Protein AF-A0A7Z0SE56-F1 (afdb_monomer_lite)

Foldseek 3Di:
DLLVDDPDDPPRDDDDVVCCVVVNAFDPVQLDCSVSLSVVSSVVPDDDDDDPDDDDDDDDDDPPDDDPVVVVSVVRNSVVSCVVCPVVDD

Radius of gyration: 14.83 Å; chains: 1; bounding box: 36×34×35 Å

Sequence (90 aa):
MLLKVNRFPIQAILFSRKLYDKYGGINEQLPGQEDWELWIRYSQYEQFTVIPKTTSLFRLRDISLQNVDKNRRQKEAREMIKQMYKGRWF

Structure (mmCIF, N/CA/C/O backbone):
data_AF-A0A7Z0SE56-F1
#
_entry.id   AF-A0A7Z0SE56-F1
#
loop_
_atom_site.group_PDB
_atom_site.id
_atom_site.type_symbol
_atom_site.label_atom_id
_atom_site.label_alt_id
_atom_site.label_comp_id
_atom_site.label_asym_id
_atom_site.label_entity_id
_atom_site.label_seq_id
_atom_site.pdbx_PDB_ins_code
_atom_site.Cartn_x
_atom_site.Cartn_y
_atom_site.Cartn_z
_atom_site.occupancy
_atom_site.B_iso_or_equiv
_atom_site.auth_seq_id
_atom_site.auth_comp_id
_atom_site.auth_asym_id
_atom_site.auth_atom_id
_atom_site.pdbx_PDB_model_num
ATOM 1 N N . MET A 1 1 ? 3.740 -1.290 9.956 1.00 60.72 1 MET A N 1
ATOM 2 C CA . MET A 1 1 ? 4.708 -2.222 9.316 1.00 60.72 1 MET A CA 1
ATOM 3 C C . MET A 1 1 ? 4.965 -1.910 7.836 1.00 60.72 1 MET A C 1
ATOM 5 O O . MET A 1 1 ? 6.128 -1.951 7.449 1.00 60.72 1 MET A O 1
ATOM 9 N N . LEU A 1 2 ? 3.945 -1.564 7.031 1.00 78.94 2 LEU A N 1
ATOM 10 C CA . LEU A 1 2 ? 4.131 -1.239 5.606 1.00 78.94 2 LEU A CA 1
ATOM 11 C C . LEU A 1 2 ? 4.888 0.068 5.358 1.00 78.94 2 LEU A C 1
ATOM 13 O O . LEU A 1 2 ? 5.812 0.038 4.573 1.00 78.94 2 LEU A O 1
ATOM 17 N N . LEU A 1 3 ? 4.660 1.149 6.115 1.00 74.38 3 LEU A N 1
ATOM 18 C CA . LEU A 1 3 ? 5.355 2.449 5.946 1.00 74.38 3 LEU A CA 1
ATOM 19 C C . LEU A 1 3 ? 6.896 2.399 5.818 1.00 74.38 3 LEU A C 1
ATOM 21 O O . LEU A 1 3 ? 7.491 3.341 5.301 1.00 74.38 3 LEU A O 1
ATOM 25 N N . LYS A 1 4 ? 7.549 1.338 6.311 1.00 75.25 4 LYS A N 1
ATOM 26 C CA . LYS A 1 4 ? 9.011 1.183 6.285 1.00 75.25 4 LYS A CA 1
ATOM 27 C C . LYS A 1 4 ? 9.520 0.339 5.116 1.00 75.25 4 LYS A C 1
ATOM 29 O O . LYS A 1 4 ? 10.627 0.584 4.650 1.00 75.25 4 LYS A O 1
ATOM 34 N N . VAL A 1 5 ? 8.770 -0.673 4.676 1.00 82.75 5 VAL A N 1
ATOM 35 C CA . VAL A 1 5 ? 9.268 -1.648 3.696 1.00 82.75 5 VAL A CA 1
ATOM 36 C C . VAL A 1 5 ? 8.130 -2.296 2.914 1.00 82.75 5 VAL A C 1
ATOM 38 O O . VAL A 1 5 ? 7.130 -2.725 3.494 1.00 82.75 5 VAL A O 1
ATOM 41 N N . ASN A 1 6 ? 8.317 -2.405 1.596 1.00 84.88 6 ASN A N 1
ATOM 42 C CA . ASN A 1 6 ? 7.441 -3.187 0.735 1.00 84.88 6 ASN A CA 1
ATOM 43 C C . ASN A 1 6 ? 7.705 -4.682 0.950 1.00 84.88 6 ASN A C 1
ATOM 45 O O . ASN A 1 6 ? 8.842 -5.135 0.832 1.00 84.88 6 ASN A O 1
ATOM 49 N N . ARG A 1 7 ? 6.654 -5.435 1.285 1.00 85.31 7 ARG A N 1
ATOM 50 C CA . ARG A 1 7 ? 6.716 -6.888 1.507 1.00 85.31 7 ARG A CA 1
ATOM 51 C C . ARG A 1 7 ? 5.963 -7.693 0.455 1.00 85.31 7 ARG A C 1
ATOM 53 O O . ARG A 1 7 ? 5.893 -8.912 0.577 1.00 85.31 7 ARG A O 1
ATOM 60 N N . PHE A 1 8 ? 5.390 -7.031 -0.545 1.00 88.69 8 PHE A N 1
ATOM 61 C CA . PHE A 1 8 ? 4.548 -7.674 -1.542 1.00 88.69 8 PHE A CA 1
ATOM 62 C C . PHE A 1 8 ? 5.280 -7.796 -2.881 1.00 88.69 8 PHE A C 1
ATOM 64 O O . PHE A 1 8 ? 5.933 -6.839 -3.310 1.00 88.69 8 PHE A O 1
ATOM 71 N N . PRO A 1 9 ? 5.160 -8.946 -3.566 1.00 88.19 9 PRO A N 1
ATOM 72 C CA . PRO A 1 9 ? 5.595 -9.068 -4.949 1.00 88.19 9 PRO A CA 1
ATOM 73 C C . PRO A 1 9 ? 4.819 -8.123 -5.877 1.00 88.19 9 PRO A C 1
ATOM 75 O O . PRO A 1 9 ? 3.710 -7.675 -5.572 1.00 88.19 9 PRO A O 1
ATOM 78 N N . ILE A 1 10 ? 5.398 -7.851 -7.047 1.00 87.25 10 ILE A N 1
ATOM 79 C CA . ILE A 1 10 ? 4.750 -7.061 -8.099 1.00 87.25 10 ILE A CA 1
ATOM 80 C C . ILE A 1 10 ? 3.413 -7.713 -8.474 1.00 87.25 10 ILE A C 1
ATOM 82 O O . ILE A 1 10 ? 3.358 -8.912 -8.737 1.00 87.25 10 ILE A O 1
ATOM 86 N N . GLN A 1 11 ? 2.345 -6.906 -8.505 1.00 89.44 11 GLN A N 1
ATOM 87 C CA . GLN A 1 11 ? 0.994 -7.326 -8.911 1.00 89.44 11 GLN A CA 1
ATOM 88 C C . GLN A 1 11 ? 0.424 -8.507 -8.097 1.00 89.44 11 GLN A C 1
ATOM 90 O O . GLN A 1 11 ? -0.370 -9.287 -8.615 1.00 89.44 11 GLN A O 1
ATOM 95 N N . ALA A 1 12 ? 0.815 -8.647 -6.826 1.00 92.69 12 ALA A N 1
ATOM 96 C CA . ALA A 1 12 ? 0.405 -9.767 -5.970 1.00 92.69 12 ALA A CA 1
ATOM 97 C C . ALA A 1 12 ? -0.578 -9.382 -4.849 1.00 92.69 12 ALA A C 1
ATOM 99 O O . ALA A 1 12 ? -0.729 -10.122 -3.878 1.00 92.69 12 ALA A O 1
ATOM 100 N N . ILE A 1 13 ? -1.236 -8.226 -4.958 1.00 92.69 13 ILE A N 1
ATOM 101 C CA . ILE A 1 13 ? -2.151 -7.712 -3.936 1.00 92.69 13 ILE A CA 1
ATOM 102 C C . ILE A 1 13 ? -3.549 -7.506 -4.514 1.00 92.69 13 ILE A C 1
ATOM 104 O O . ILE A 1 13 ? -3.711 -7.021 -5.633 1.00 92.69 13 ILE A O 1
ATOM 108 N N . LEU A 1 14 ? -4.559 -7.872 -3.733 1.00 93.75 14 LEU A N 1
ATOM 109 C CA . LEU A 1 14 ? -5.967 -7.653 -4.037 1.00 93.75 14 LEU A CA 1
ATOM 110 C C . LEU A 1 14 ? -6.668 -7.172 -2.773 1.00 93.75 14 LEU A C 1
ATOM 112 O O . LEU A 1 14 ? -6.287 -7.537 -1.660 1.00 93.75 14 LEU A O 1
ATOM 116 N N . PHE A 1 15 ? -7.718 -6.381 -2.958 1.00 95.19 15 PHE A N 1
ATOM 117 C CA . PHE A 1 15 ? -8.527 -5.859 -1.868 1.00 95.19 15 PHE A CA 1
ATOM 118 C C . PHE A 1 15 ? -9.992 -6.199 -2.078 1.00 95.19 15 PHE A C 1
ATOM 120 O O . PHE A 1 15 ? -10.493 -6.218 -3.202 1.00 95.19 15 PHE A O 1
ATOM 127 N N . SER A 1 16 ? -10.693 -6.434 -0.971 1.00 95.69 16 SER A N 1
ATOM 128 C CA . SER A 1 16 ? -12.147 -6.537 -0.989 1.00 95.69 16 SER A CA 1
ATOM 129 C C . SER A 1 16 ? -12.760 -5.215 -1.446 1.00 95.69 16 SER A C 1
ATOM 131 O O . SER A 1 16 ? -12.391 -4.151 -0.945 1.00 95.69 16 SER A O 1
ATOM 133 N N . ARG A 1 17 ? -13.763 -5.286 -2.328 1.00 96.62 17 ARG A N 1
ATOM 134 C CA . ARG A 1 17 ? -14.530 -4.116 -2.787 1.00 96.62 17 ARG A CA 1
ATOM 135 C C . ARG A 1 17 ? -15.121 -3.304 -1.624 1.00 96.62 17 ARG A C 1
ATOM 137 O O . ARG A 1 17 ? -15.181 -2.083 -1.710 1.00 96.62 17 ARG A O 1
ATOM 144 N N . LYS A 1 18 ? -15.443 -3.956 -0.501 1.00 97.44 18 LYS A N 1
ATOM 145 C CA . LYS A 1 18 ? -15.957 -3.297 0.713 1.00 97.44 18 LYS A CA 1
ATOM 146 C C . LYS A 1 18 ? -15.001 -2.239 1.277 1.00 97.44 18 LYS A C 1
ATOM 148 O O . LYS A 1 18 ? -15.456 -1.256 1.852 1.00 97.44 18 LYS A O 1
ATOM 153 N N . LEU A 1 19 ? -13.688 -2.429 1.123 1.00 97.12 19 LEU A N 1
ATOM 154 C CA . LEU A 1 19 ? -12.692 -1.448 1.566 1.00 97.12 19 LEU A CA 1
ATOM 155 C C . LEU A 1 19 ? -12.729 -0.192 0.69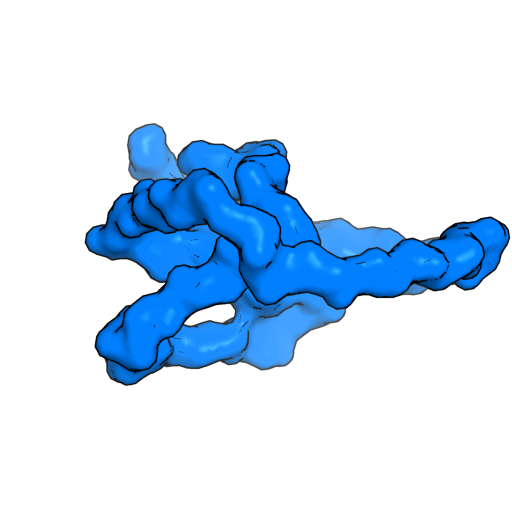6 1.00 97.12 19 LEU A C 1
ATOM 157 O O . LEU A 1 19 ? -12.654 0.911 1.229 1.00 97.12 19 LEU A O 1
ATOM 161 N N . TYR A 1 20 ? -12.920 -0.357 -0.613 1.00 96.94 20 TYR A N 1
ATOM 162 C CA . TYR A 1 20 ? -13.110 0.760 -1.537 1.00 96.94 20 TYR A CA 1
ATOM 163 C C . TYR A 1 20 ? -14.372 1.551 -1.213 1.00 96.94 20 TYR A C 1
ATOM 165 O O . TYR A 1 20 ? -14.311 2.771 -1.097 1.00 96.94 20 TYR A O 1
ATOM 173 N N . ASP A 1 21 ? -15.492 0.864 -0.993 1.00 97.75 21 ASP A N 1
ATOM 174 C CA . ASP A 1 21 ? -16.762 1.534 -0.692 1.00 97.75 21 ASP A CA 1
ATOM 175 C C . ASP A 1 21 ? -16.699 2.332 0.619 1.00 97.75 21 ASP A C 1
ATOM 177 O O . ASP A 1 21 ? -17.338 3.373 0.745 1.00 97.75 21 ASP A O 1
ATOM 181 N N . LYS A 1 22 ? -15.909 1.861 1.592 1.00 97.31 22 LYS A N 1
ATOM 182 C CA . LYS A 1 22 ? -15.804 2.480 2.919 1.00 97.31 22 LYS A CA 1
ATOM 183 C C . LYS A 1 22 ? -14.720 3.554 3.026 1.00 97.31 22 LYS A C 1
ATOM 185 O O . LYS A 1 22 ? -14.922 4.550 3.714 1.00 97.31 22 LYS A O 1
ATOM 190 N N . TYR A 1 23 ? -13.563 3.339 2.407 1.00 96.19 23 TYR A N 1
ATOM 191 C CA . TYR A 1 23 ? -12.365 4.167 2.601 1.00 96.19 23 TYR A CA 1
ATOM 192 C C . TYR A 1 23 ? -11.911 4.888 1.326 1.00 96.19 23 TYR A C 1
ATOM 194 O O . TYR A 1 23 ? -10.875 5.559 1.338 1.00 96.19 23 TYR A O 1
ATOM 202 N N . GLY A 1 24 ? -12.673 4.754 0.239 1.00 96.75 24 GLY A N 1
ATOM 203 C CA . GLY A 1 24 ? -12.391 5.360 -1.054 1.00 96.75 24 GLY A CA 1
ATOM 204 C C . GLY A 1 24 ? -11.277 4.657 -1.825 1.00 96.75 24 GLY A C 1
ATOM 205 O O . GLY A 1 24 ? -10.644 3.713 -1.347 1.00 96.75 24 GLY A O 1
ATOM 206 N N . GLY A 1 25 ? -11.044 5.139 -3.044 1.00 95.88 25 GLY A N 1
ATOM 207 C CA . GLY A 1 25 ? -10.031 4.621 -3.956 1.00 95.88 25 GLY A CA 1
ATOM 208 C C . GLY A 1 25 ? -8.665 5.287 -3.825 1.00 95.88 25 GLY A C 1
ATOM 209 O O . GLY A 1 25 ? -8.273 5.792 -2.767 1.00 95.88 25 GLY A O 1
ATOM 210 N N . ILE A 1 26 ? -7.948 5.260 -4.947 1.00 96.00 26 ILE A N 1
ATOM 211 C CA . ILE A 1 26 ? -6.639 5.881 -5.135 1.00 96.00 26 ILE A CA 1
ATOM 212 C C . ILE A 1 26 ? -6.708 7.375 -4.788 1.00 96.00 26 ILE A C 1
ATOM 214 O O . ILE A 1 26 ? -7.675 8.056 -5.120 1.00 96.00 26 ILE A O 1
ATOM 218 N N . ASN A 1 27 ? -5.678 7.882 -4.109 1.00 95.38 27 ASN A N 1
ATOM 219 C CA . ASN A 1 27 ? -5.551 9.307 -3.835 1.00 95.38 27 ASN A CA 1
ATOM 220 C C . ASN A 1 27 ? -4.907 10.031 -5.029 1.00 95.38 27 ASN A C 1
ATOM 222 O O . ASN A 1 27 ? -3.686 10.037 -5.175 1.00 95.38 27 ASN A O 1
ATOM 226 N N . GLU A 1 28 ? -5.734 10.668 -5.856 1.00 95.00 28 GLU A N 1
ATOM 227 C CA . GLU A 1 28 ? -5.312 11.381 -7.074 1.00 95.00 28 GLU A CA 1
ATOM 228 C C . GLU A 1 28 ? -4.439 12.621 -6.810 1.00 95.00 28 GLU A C 1
ATOM 230 O O . GLU A 1 28 ? -3.833 13.157 -7.733 1.00 95.00 28 GLU A O 1
ATOM 235 N N . GLN A 1 29 ? -4.334 13.072 -5.556 1.00 94.38 29 GLN A N 1
ATOM 236 C CA . GLN A 1 29 ? -3.463 14.192 -5.180 1.00 94.38 29 GLN A CA 1
ATOM 237 C C . GLN A 1 29 ? -1.993 13.779 -5.031 1.00 94.38 29 GLN A C 1
ATOM 239 O O . GLN A 1 29 ? -1.121 14.636 -4.878 1.00 94.38 29 GLN A O 1
ATOM 244 N N . LEU A 1 30 ? -1.694 12.475 -5.028 1.00 94.19 30 LEU A N 1
ATOM 245 C CA . LEU A 1 30 ? -0.323 11.991 -4.928 1.00 94.19 30 LEU A CA 1
ATOM 246 C C . LEU A 1 30 ? 0.369 12.042 -6.300 1.00 94.19 30 LEU A C 1
ATOM 248 O O . LEU A 1 30 ? -0.141 11.480 -7.265 1.00 94.19 30 LEU A O 1
ATOM 252 N N . PRO A 1 31 ? 1.581 12.623 -6.403 1.00 92.50 31 PRO A N 1
ATOM 253 C CA . PRO A 1 31 ? 2.342 12.655 -7.657 1.00 92.50 31 PRO A CA 1
ATOM 254 C C . PRO A 1 31 ? 2.919 11.280 -8.066 1.00 92.50 31 PRO A C 1
ATOM 256 O O . PRO A 1 31 ? 3.574 11.163 -9.106 1.00 92.50 31 PRO A O 1
ATOM 259 N N . GLY A 1 32 ? 2.719 10.255 -7.230 1.00 91.44 32 GLY A N 1
ATOM 260 C CA . GLY A 1 32 ? 3.069 8.849 -7.430 1.00 91.44 32 GLY A CA 1
ATOM 261 C C . GLY A 1 32 ? 2.868 8.042 -6.139 1.00 91.44 32 GLY A C 1
ATOM 262 O O . GLY A 1 32 ? 2.538 8.616 -5.104 1.00 91.44 32 GLY A O 1
ATOM 263 N N . GLN A 1 33 ? 3.123 6.729 -6.171 1.00 91.69 33 GLN A N 1
ATOM 264 C CA . GLN A 1 33 ? 2.929 5.818 -5.016 1.00 91.69 33 GLN A CA 1
ATOM 265 C C . GLN A 1 33 ? 1.490 5.816 -4.485 1.00 91.69 33 GLN A C 1
ATOM 267 O O . GLN A 1 33 ? 1.228 5.649 -3.292 1.00 91.69 33 GLN A O 1
ATOM 272 N N . GLU A 1 34 ? 0.556 6.022 -5.398 1.00 94.50 34 GLU A N 1
ATOM 273 C CA . GLU A 1 34 ? -0.868 6.085 -5.144 1.00 94.50 34 GLU A CA 1
ATOM 274 C C . GLU A 1 34 ? -1.448 4.709 -4.768 1.00 94.50 34 GLU A C 1
ATOM 276 O O . GLU A 1 34 ? -2.354 4.609 -3.940 1.00 94.50 34 GLU A O 1
ATOM 281 N N . ASP A 1 35 ? -0.848 3.637 -5.292 1.00 93.19 35 ASP A N 1
ATOM 282 C CA . ASP A 1 35 ? -1.083 2.256 -4.874 1.00 93.19 35 ASP A CA 1
ATOM 283 C C . ASP A 1 35 ? -0.585 2.012 -3.444 1.00 93.19 35 ASP A C 1
ATOM 285 O O . ASP A 1 35 ? -1.304 1.472 -2.606 1.00 93.19 35 ASP A O 1
ATOM 289 N N . TRP A 1 36 ? 0.626 2.462 -3.134 1.00 92.50 36 TRP A N 1
ATOM 290 C CA . TRP A 1 36 ? 1.255 2.262 -1.838 1.00 92.50 36 TRP A CA 1
ATOM 291 C C . TRP A 1 36 ? 0.489 2.935 -0.701 1.00 92.50 36 TRP A C 1
ATOM 293 O O . TRP A 1 36 ? 0.296 2.336 0.362 1.00 92.50 36 TRP A O 1
ATOM 303 N N . GLU A 1 37 ? 0.025 4.165 -0.920 1.00 94.38 37 GLU A N 1
ATOM 304 C CA . GLU A 1 37 ? -0.808 4.858 0.059 1.00 94.38 37 GLU A CA 1
ATOM 305 C C . GLU A 1 37 ? -2.131 4.119 0.290 1.00 94.38 37 GLU A C 1
ATOM 307 O O . GLU A 1 37 ? -2.508 3.917 1.446 1.00 94.38 37 GLU A O 1
ATOM 312 N N . LEU A 1 38 ? -2.772 3.616 -0.772 1.00 94.88 38 LEU A N 1
ATOM 313 C CA . LEU A 1 38 ? -3.978 2.794 -0.661 1.00 94.88 38 LEU A CA 1
ATOM 314 C C . LEU A 1 38 ? -3.735 1.543 0.198 1.00 94.88 38 LEU A C 1
ATOM 316 O O . LEU A 1 38 ? -4.546 1.213 1.068 1.00 94.88 38 LEU A O 1
ATOM 320 N N . TRP A 1 39 ? -2.600 0.864 -0.001 1.00 93.56 39 TRP A N 1
ATOM 321 C CA . TRP A 1 39 ? -2.252 -0.339 0.763 1.00 93.56 39 TRP A CA 1
ATOM 322 C C . TRP A 1 39 ? -2.046 -0.020 2.240 1.00 93.56 39 TRP A C 1
ATOM 324 O O . TRP A 1 39 ? -2.536 -0.756 3.098 1.00 93.56 39 TRP A O 1
ATOM 334 N N . ILE A 1 40 ? -1.356 1.083 2.548 1.00 92.50 40 ILE A N 1
ATOM 335 C CA . ILE A 1 40 ? -1.181 1.551 3.927 1.00 92.50 40 ILE A CA 1
ATOM 336 C C . ILE A 1 40 ? -2.546 1.835 4.551 1.00 92.50 40 ILE A C 1
ATOM 338 O O . ILE A 1 40 ? -2.813 1.320 5.639 1.00 92.50 40 ILE A O 1
ATOM 342 N N . ARG A 1 41 ? -3.410 2.584 3.857 1.00 93.75 41 ARG A N 1
ATOM 343 C CA . ARG A 1 41 ? -4.740 2.972 4.339 1.00 93.75 41 ARG A CA 1
ATOM 344 C C . ARG A 1 41 ? -5.582 1.757 4.705 1.00 93.75 41 ARG A C 1
ATOM 346 O O . ARG A 1 41 ? -6.093 1.670 5.816 1.00 93.75 41 ARG A O 1
ATOM 353 N N . TYR A 1 42 ? -5.688 0.789 3.800 1.00 95.00 42 TYR A N 1
ATOM 354 C CA . TYR A 1 42 ? -6.492 -0.410 4.035 1.00 95.00 42 TYR A CA 1
ATOM 355 C C . TYR A 1 42 ? -5.881 -1.325 5.106 1.00 95.00 42 TYR A C 1
ATOM 357 O O . TYR A 1 42 ? -6.618 -1.907 5.901 1.00 95.00 42 TYR A O 1
ATOM 365 N N . SER A 1 43 ? -4.548 -1.379 5.208 1.00 91.25 43 SER A N 1
ATOM 366 C CA . SER A 1 43 ? -3.854 -2.146 6.256 1.00 91.25 43 SER A CA 1
ATOM 367 C C . SER A 1 43 ? -4.076 -1.624 7.677 1.00 91.25 43 SER A C 1
ATOM 369 O O . SER A 1 43 ? -3.731 -2.306 8.639 1.00 91.25 43 SER A O 1
ATOM 371 N N . GLN A 1 44 ? -4.624 -0.412 7.831 1.00 89.31 44 GLN A N 1
ATOM 372 C CA . GLN A 1 44 ? -4.991 0.115 9.147 1.00 89.31 44 GLN A CA 1
ATOM 373 C C . GLN A 1 44 ? -6.247 -0.554 9.714 1.00 89.31 44 GLN A C 1
ATOM 375 O O . GLN A 1 44 ? -6.486 -0.463 10.915 1.00 89.31 44 GLN A O 1
ATOM 380 N N . TYR A 1 45 ? -7.046 -1.197 8.861 1.00 91.00 45 TYR A N 1
ATOM 381 C CA . TYR A 1 45 ? -8.351 -1.742 9.229 1.00 91.00 45 TYR A CA 1
ATOM 382 C C . TYR A 1 45 ? -8.423 -3.260 9.096 1.00 91.00 45 TYR A C 1
ATOM 384 O O . TYR A 1 45 ? -9.204 -3.880 9.804 1.00 91.00 45 TYR A O 1
ATOM 392 N N . GLU A 1 46 ? -7.612 -3.854 8.220 1.00 91.31 46 GLU A N 1
ATOM 393 C CA . GLU A 1 46 ? -7.640 -5.287 7.932 1.00 91.31 46 GLU A CA 1
ATOM 394 C C . GLU A 1 46 ? -6.228 -5.873 7.832 1.00 91.31 46 GLU A C 1
ATOM 396 O O . GLU A 1 46 ? -5.253 -5.176 7.534 1.00 91.31 46 GLU A O 1
ATOM 401 N N . GLN A 1 47 ? -6.122 -7.186 8.047 1.00 91.31 47 GLN A N 1
ATOM 402 C CA . GLN A 1 47 ? -4.870 -7.931 7.908 1.00 91.31 47 GLN A CA 1
ATOM 403 C C . GLN A 1 47 ? -4.769 -8.608 6.538 1.00 91.31 47 GLN A C 1
ATOM 405 O O . GLN A 1 47 ? -5.749 -9.105 5.986 1.00 91.31 47 GLN A O 1
ATOM 410 N N . PHE A 1 48 ? -3.554 -8.674 5.996 1.00 91.62 48 PHE A N 1
ATOM 411 C CA . PHE A 1 48 ? -3.291 -9.412 4.764 1.00 91.62 48 PHE A CA 1
ATOM 412 C C . PHE A 1 48 ? -3.213 -10.914 5.024 1.00 91.62 48 PHE A C 1
ATOM 414 O O . PHE A 1 48 ? -2.613 -11.352 6.002 1.00 91.62 48 PHE A O 1
ATOM 421 N N . THR A 1 49 ? -3.748 -11.704 4.095 1.00 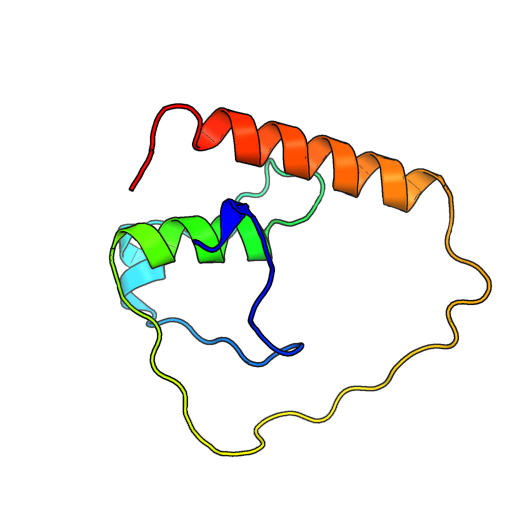93.12 49 THR A N 1
ATOM 422 C CA . THR A 1 49 ? -3.570 -13.160 4.057 1.00 93.12 49 THR A CA 1
ATOM 423 C C . THR A 1 49 ? -2.815 -13.546 2.793 1.00 93.12 49 THR A C 1
ATOM 425 O O . THR A 1 49 ? -3.125 -13.067 1.703 1.00 93.12 49 THR A O 1
ATOM 428 N N . VAL A 1 50 ? -1.810 -14.409 2.943 1.00 92.50 50 VAL A N 1
ATOM 429 C CA . VAL A 1 50 ? -0.992 -14.893 1.828 1.00 92.50 50 VAL A CA 1
ATOM 430 C C . VAL A 1 50 ? -1.636 -16.132 1.224 1.00 92.50 50 VAL A C 1
ATOM 432 O O . VAL A 1 50 ? -1.959 -17.080 1.935 1.00 92.50 50 VAL A O 1
ATOM 435 N N . ILE A 1 51 ? -1.767 -16.143 -0.101 1.00 92.69 51 ILE A N 1
ATOM 436 C CA . ILE A 1 51 ? -2.149 -17.334 -0.858 1.00 92.69 51 ILE A CA 1
ATOM 437 C C . ILE A 1 51 ? -0.863 -17.922 -1.452 1.00 92.69 51 ILE A C 1
ATOM 439 O O . ILE A 1 51 ? -0.226 -17.244 -2.262 1.00 92.69 51 ILE A O 1
ATOM 443 N N . PRO A 1 52 ? -0.453 -19.151 -1.084 1.00 92.69 52 PRO A N 1
ATOM 444 C CA . PRO A 1 52 ? 0.796 -19.761 -1.545 1.00 92.69 52 PRO A CA 1
ATOM 445 C C . PRO A 1 52 ? 0.651 -20.308 -2.975 1.00 92.69 52 PRO A C 1
ATOM 447 O O . PRO A 1 52 ? 0.788 -21.503 -3.229 1.00 92.69 52 PRO A O 1
ATOM 450 N N . LYS A 1 53 ? 0.318 -19.430 -3.923 1.00 93.12 53 LYS A N 1
ATOM 451 C CA . LYS A 1 53 ? 0.114 -19.757 -5.333 1.00 93.12 53 LYS A CA 1
ATOM 452 C C . LYS A 1 53 ? 0.692 -18.652 -6.204 1.00 93.12 53 LYS A C 1
ATOM 454 O O . LYS A 1 53 ? 0.450 -17.474 -5.961 1.00 93.12 53 LYS A O 1
ATOM 459 N N . THR A 1 54 ? 1.391 -19.034 -7.267 1.00 92.81 54 THR A N 1
ATOM 460 C CA . THR A 1 54 ? 1.798 -18.095 -8.315 1.00 92.81 54 THR A CA 1
ATOM 461 C C . THR A 1 54 ? 0.564 -17.617 -9.077 1.00 92.81 54 THR A C 1
ATOM 463 O O . THR A 1 54 ? -0.139 -18.417 -9.694 1.00 92.81 54 THR A O 1
ATOM 466 N N . THR A 1 55 ? 0.288 -16.315 -9.018 1.00 93.06 55 THR A N 1
ATOM 467 C CA . THR A 1 55 ? -0.910 -15.693 -9.613 1.00 93.06 55 THR A CA 1
ATOM 468 C C . THR A 1 55 ? -0.602 -14.707 -10.734 1.00 93.06 55 THR A C 1
ATOM 470 O O . THR A 1 55 ? -1.526 -14.274 -11.416 1.00 93.06 55 THR A O 1
ATOM 473 N N . SER A 1 56 ? 0.668 -14.351 -10.942 1.00 91.50 56 SER A N 1
ATOM 474 C CA . SER A 1 56 ? 1.063 -13.349 -11.931 1.00 91.50 56 SER A CA 1
ATOM 475 C C . SER A 1 56 ? 2.400 -13.689 -12.588 1.00 91.50 56 SER A C 1
ATOM 477 O O . SER A 1 56 ? 3.295 -14.250 -11.955 1.00 91.50 56 SER A O 1
ATOM 479 N N . LEU A 1 57 ? 2.522 -13.311 -13.860 1.00 92.12 57 LEU A N 1
ATOM 480 C 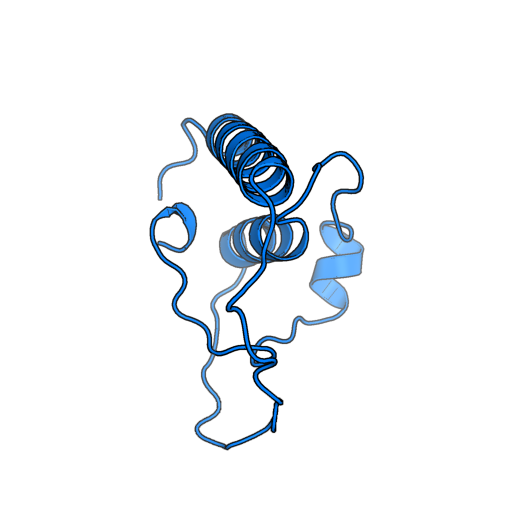CA . LEU A 1 57 ? 3.762 -13.261 -14.625 1.00 92.12 57 LEU A CA 1
ATOM 481 C C . LEU A 1 57 ? 3.917 -11.821 -15.120 1.00 92.12 57 LEU A C 1
ATOM 483 O O . LEU A 1 57 ? 3.013 -11.290 -15.764 1.00 92.12 57 LEU A O 1
ATOM 487 N N . PHE A 1 58 ? 5.066 -11.202 -14.863 1.00 88.50 58 PHE A N 1
ATOM 488 C CA . PHE A 1 58 ? 5.351 -9.847 -15.326 1.00 88.50 58 PHE A CA 1
ATOM 489 C C . PHE A 1 58 ? 6.660 -9.802 -16.111 1.00 88.50 58 PHE A C 1
ATOM 491 O O . PHE A 1 58 ? 7.553 -10.630 -15.935 1.00 88.50 58 PHE A O 1
ATOM 498 N N . ARG A 1 59 ? 6.773 -8.815 -17.001 1.00 87.31 59 ARG A N 1
ATOM 499 C CA . ARG A 1 59 ? 7.971 -8.581 -17.808 1.00 87.31 59 ARG A CA 1
ATOM 500 C C . ARG A 1 59 ? 8.769 -7.428 -17.218 1.00 87.31 59 ARG A C 1
ATOM 502 O O . ARG A 1 59 ? 8.256 -6.315 -17.111 1.00 87.31 59 ARG A O 1
ATOM 509 N N . LEU A 1 60 ? 10.038 -7.676 -16.908 1.00 83.12 60 LEU A N 1
ATOM 510 C CA . LEU A 1 60 ? 10.998 -6.609 -16.650 1.00 83.12 60 LEU A CA 1
ATOM 511 C C . LEU A 1 60 ? 11.411 -5.984 -17.983 1.00 83.12 60 LEU A C 1
ATOM 513 O O . LEU A 1 60 ? 11.747 -6.686 -18.936 1.00 83.12 60 LEU A O 1
ATOM 517 N N . ARG A 1 61 ? 11.333 -4.658 -18.065 1.00 78.12 61 ARG A N 1
ATOM 518 C CA . ARG A 1 61 ? 11.872 -3.898 -19.196 1.00 78.12 61 ARG A CA 1
ATOM 519 C C . ARG A 1 61 ? 13.335 -3.578 -18.885 1.00 78.12 61 ARG A C 1
ATOM 521 O O . ARG A 1 61 ? 13.649 -3.383 -17.717 1.00 78.12 61 ARG A O 1
ATOM 528 N N . ASP A 1 62 ? 14.201 -3.519 -19.891 1.00 77.69 62 ASP A N 1
ATOM 529 C CA . ASP A 1 62 ? 15.597 -3.116 -19.694 1.00 77.69 62 ASP A CA 1
ATOM 530 C C . ASP A 1 62 ? 15.647 -1.655 -19.194 1.00 77.69 62 ASP A C 1
ATOM 532 O O . ASP A 1 62 ? 15.053 -0.762 -19.805 1.00 77.69 62 ASP A O 1
ATOM 536 N N . ILE A 1 63 ? 16.232 -1.430 -18.011 1.00 66.00 63 ILE A N 1
ATOM 537 C CA . ILE A 1 63 ? 16.079 -0.193 -17.210 1.00 66.00 63 ILE A CA 1
ATOM 538 C C . ILE A 1 63 ? 17.273 0.757 -17.410 1.00 66.00 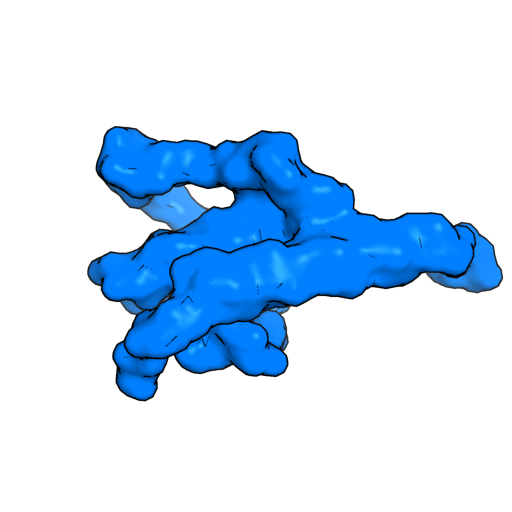63 ILE A C 1
ATOM 540 O O . ILE A 1 63 ? 17.415 1.731 -16.676 1.00 66.00 63 ILE A O 1
ATOM 544 N N . SER A 1 64 ? 18.135 0.519 -18.401 1.00 59.84 64 SER A N 1
ATOM 545 C CA . SER A 1 64 ? 19.388 1.271 -18.582 1.00 59.84 64 SER A CA 1
ATOM 546 C C . SER A 1 64 ? 19.218 2.786 -18.794 1.00 59.84 64 SER A C 1
ATOM 548 O O . SER A 1 64 ? 20.185 3.528 -18.660 1.00 59.84 64 SER A O 1
ATOM 550 N N . LEU A 1 65 ? 17.999 3.279 -19.038 1.00 56.81 65 LEU A N 1
ATOM 551 C CA . LEU A 1 65 ? 17.702 4.701 -19.210 1.00 56.81 65 LEU A CA 1
ATOM 552 C C . LEU A 1 65 ? 16.384 5.076 -18.508 1.00 56.81 65 LEU A C 1
ATOM 554 O O . LEU A 1 65 ? 15.324 5.095 -19.134 1.00 56.81 65 LEU A O 1
ATOM 558 N N . GLN A 1 66 ? 16.409 5.378 -17.202 1.00 59.12 66 GLN A N 1
ATOM 559 C CA . GLN A 1 66 ? 15.275 6.044 -16.539 1.00 59.12 66 GLN A CA 1
ATOM 560 C C . GLN A 1 66 ? 15.692 7.296 -15.757 1.00 59.12 66 GLN A C 1
ATOM 562 O O . GLN A 1 66 ? 16.600 7.294 -14.933 1.00 59.12 66 GLN A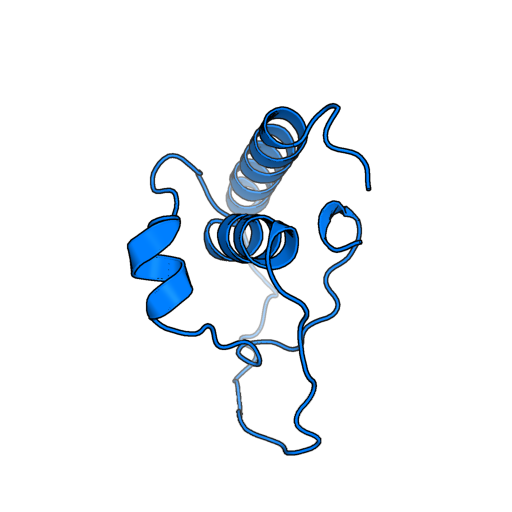 O 1
ATOM 567 N N . ASN A 1 67 ? 14.968 8.367 -16.090 1.00 61.75 67 ASN A N 1
ATOM 568 C CA . ASN A 1 67 ? 15.266 9.782 -15.903 1.00 61.75 67 ASN A CA 1
ATOM 569 C C . ASN A 1 67 ? 15.204 10.267 -14.444 1.00 61.75 67 ASN A C 1
ATOM 571 O O . ASN A 1 67 ? 14.309 9.886 -13.687 1.00 61.75 67 ASN A O 1
ATOM 575 N N . VAL A 1 68 ? 16.088 11.216 -14.109 1.00 60.00 68 VAL A N 1
ATOM 576 C CA . VAL A 1 68 ? 16.171 11.959 -12.831 1.00 60.00 68 VAL A CA 1
ATOM 577 C C . VAL A 1 68 ? 14.800 12.441 -12.327 1.00 60.00 68 VAL A C 1
ATOM 579 O O . VAL A 1 68 ? 14.514 12.391 -11.131 1.00 60.00 68 VAL A O 1
ATOM 582 N N . ASP A 1 69 ? 13.911 12.835 -13.239 1.00 64.25 69 ASP A N 1
ATOM 583 C CA . ASP A 1 69 ? 12.596 13.404 -12.928 1.00 64.25 69 ASP A CA 1
ATOM 584 C C . ASP A 1 69 ? 11.620 12.391 -12.287 1.00 64.25 69 ASP A C 1
ATOM 586 O O . ASP A 1 69 ? 10.780 12.743 -11.453 1.00 64.25 69 ASP A O 1
ATOM 590 N N . LYS A 1 70 ? 11.776 11.093 -12.592 1.00 68.50 70 LYS A N 1
ATOM 591 C CA . LYS A 1 70 ? 10.976 10.014 -11.986 1.00 68.50 70 LYS A CA 1
ATOM 592 C C . LYS A 1 70 ? 11.327 9.827 -10.507 1.00 68.50 70 LYS A C 1
ATOM 594 O O . LYS A 1 70 ? 10.442 9.565 -9.695 1.00 68.50 70 LYS A O 1
ATOM 599 N N . ASN A 1 71 ? 12.591 10.043 -10.139 1.00 78.00 71 ASN A N 1
ATOM 600 C CA . ASN A 1 71 ? 13.044 9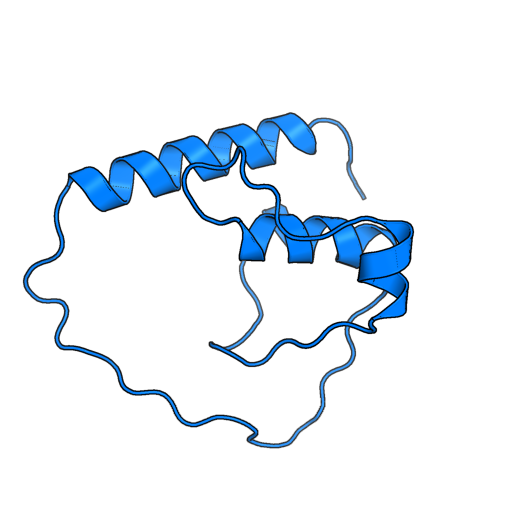.970 -8.748 1.00 78.00 71 ASN A CA 1
ATOM 601 C C . ASN A 1 71 ? 12.480 11.117 -7.898 1.00 78.00 71 ASN A C 1
ATOM 603 O O . ASN A 1 71 ? 12.184 10.909 -6.720 1.00 78.00 71 ASN A O 1
ATOM 607 N N . ARG A 1 72 ? 12.274 12.303 -8.489 1.00 84.56 72 ARG A N 1
ATOM 608 C CA . ARG A 1 72 ? 11.705 13.464 -7.791 1.00 84.56 72 ARG A CA 1
ATOM 609 C C . ARG A 1 72 ? 10.262 13.217 -7.349 1.00 84.56 72 ARG A C 1
ATOM 611 O O . ARG A 1 72 ? 9.989 13.285 -6.153 1.00 84.56 72 ARG A O 1
ATOM 618 N N . ARG A 1 73 ? 9.375 12.828 -8.274 1.00 87.50 73 ARG A N 1
ATOM 619 C CA . ARG A 1 73 ? 7.954 12.541 -7.969 1.00 87.50 73 ARG A CA 1
ATOM 620 C C . ARG A 1 73 ? 7.798 11.452 -6.907 1.00 87.50 73 ARG A C 1
ATOM 622 O O . ARG A 1 73 ? 7.006 11.579 -5.981 1.00 87.50 73 ARG A O 1
ATOM 629 N N . GLN A 1 74 ? 8.612 10.399 -7.007 1.00 86.69 74 GLN A N 1
ATOM 630 C CA . GLN A 1 74 ? 8.626 9.289 -6.049 1.00 86.69 74 GLN A CA 1
ATOM 631 C C . GLN A 1 74 ? 9.066 9.732 -4.642 1.00 86.69 74 GLN A C 1
ATOM 633 O O . GLN A 1 74 ? 8.568 9.207 -3.643 1.00 86.69 74 GLN A O 1
ATOM 638 N N . LYS A 1 75 ? 9.992 10.693 -4.547 1.00 89.50 75 LYS A N 1
ATOM 639 C CA . LYS A 1 75 ? 10.427 11.278 -3.273 1.00 89.50 75 LYS A CA 1
ATOM 640 C C . LYS A 1 75 ? 9.358 12.201 -2.684 1.00 89.50 75 LYS A C 1
ATOM 642 O O . LYS A 1 75 ? 9.058 12.069 -1.502 1.00 89.50 75 LYS A O 1
ATOM 647 N N . GLU A 1 76 ? 8.768 13.076 -3.497 1.00 93.19 76 GLU A N 1
ATOM 648 C CA . GLU A 1 76 ? 7.680 13.979 -3.087 1.00 93.19 76 GLU A CA 1
ATOM 649 C C . GLU A 1 76 ? 6.486 13.189 -2.532 1.00 93.19 76 GLU A C 1
ATOM 651 O O . GLU A 1 76 ? 6.056 13.431 -1.404 1.00 93.19 76 GLU A O 1
ATOM 656 N N . ALA A 1 77 ? 6.041 12.158 -3.256 1.00 93.12 77 ALA A N 1
ATOM 657 C CA . ALA A 1 77 ? 4.983 11.261 -2.803 1.00 93.12 77 ALA A CA 1
ATOM 658 C C . ALA A 1 77 ? 5.294 10.593 -1.453 1.00 93.12 77 ALA A C 1
ATOM 660 O O . ALA A 1 77 ? 4.444 10.558 -0.564 1.00 93.12 77 ALA A O 1
ATOM 661 N N . ARG A 1 78 ? 6.527 10.098 -1.258 1.00 90.25 78 ARG A N 1
ATOM 662 C CA . ARG A 1 78 ? 6.935 9.474 0.016 1.00 90.25 78 ARG A CA 1
ATOM 663 C C . ARG A 1 78 ? 6.827 10.429 1.187 1.00 90.25 78 ARG A C 1
ATOM 665 O O . ARG A 1 78 ? 6.401 10.010 2.260 1.00 90.25 78 ARG A O 1
ATOM 672 N N . GLU A 1 79 ? 7.240 11.677 1.006 1.00 92.69 79 GLU A N 1
ATOM 673 C CA . GLU A 1 79 ? 7.155 12.669 2.073 1.00 92.69 79 GLU A CA 1
ATOM 674 C C . GLU A 1 79 ? 5.701 13.030 2.376 1.00 92.69 79 GLU A C 1
ATOM 676 O O . GLU A 1 79 ? 5.327 13.045 3.547 1.00 92.69 79 GLU A O 1
ATOM 681 N N . MET A 1 80 ? 4.850 13.194 1.357 1.00 94.69 80 MET A N 1
ATOM 682 C CA . MET A 1 80 ? 3.408 13.390 1.557 1.00 94.69 80 MET A CA 1
ATOM 683 C C . MET A 1 80 ? 2.788 12.241 2.362 1.00 94.69 80 MET A C 1
ATOM 685 O O . MET A 1 80 ? 2.139 12.490 3.378 1.00 94.69 80 MET A O 1
ATOM 689 N N . ILE A 1 81 ? 3.054 10.987 1.977 1.00 93.19 81 ILE A N 1
ATOM 690 C CA . ILE A 1 81 ? 2.558 9.800 2.691 1.00 93.19 81 ILE A CA 1
ATOM 691 C C . ILE A 1 81 ? 3.074 9.788 4.138 1.00 93.19 81 ILE A C 1
ATOM 693 O O . ILE A 1 81 ? 2.299 9.583 5.070 1.00 93.19 81 ILE A O 1
ATOM 697 N N . LYS A 1 82 ? 4.363 10.064 4.376 1.00 90.94 82 LYS A N 1
ATOM 698 C CA . LYS A 1 82 ? 4.902 10.143 5.746 1.00 90.94 82 LYS A CA 1
ATOM 699 C C . LYS A 1 82 ? 4.185 11.190 6.595 1.00 90.94 82 LYS A C 1
ATOM 701 O O . LYS A 1 82 ? 3.937 10.919 7.767 1.00 90.94 82 LYS A O 1
ATOM 706 N N . GLN A 1 83 ? 3.862 12.357 6.034 1.00 92.50 83 GLN A N 1
ATOM 707 C CA . GLN A 1 83 ? 3.125 13.391 6.765 1.00 92.50 83 GLN A CA 1
ATOM 708 C C . GLN A 1 83 ? 1.681 12.964 7.054 1.00 92.50 83 GLN A C 1
ATOM 710 O O . GLN A 1 83 ? 1.232 13.133 8.185 1.00 92.50 83 GLN A O 1
ATOM 715 N N . MET A 1 84 ? 0.982 12.351 6.088 1.00 91.81 84 MET A N 1
ATOM 716 C CA . MET A 1 84 ? -0.399 11.864 6.268 1.00 91.81 84 MET A CA 1
ATOM 717 C C . MET A 1 84 ? -0.534 10.887 7.442 1.00 91.81 84 MET A C 1
ATOM 719 O O . MET A 1 84 ? -1.527 10.911 8.168 1.00 91.81 84 MET A O 1
ATOM 723 N N . TYR A 1 85 ? 0.475 10.039 7.645 1.00 89.75 85 TYR A N 1
ATOM 724 C CA . TYR A 1 85 ? 0.483 9.024 8.700 1.00 89.75 85 TYR A CA 1
ATOM 725 C C . TYR A 1 85 ? 1.397 9.389 9.882 1.00 89.75 85 TYR A C 1
ATOM 727 O O . TYR A 1 85 ? 1.673 8.550 10.744 1.00 89.75 85 TYR A O 1
ATOM 735 N N . LYS A 1 86 ? 1.863 10.641 9.970 1.00 87.38 86 LYS A N 1
ATOM 736 C CA . LYS A 1 86 ? 2.690 11.116 11.086 1.00 87.38 86 LYS A CA 1
ATOM 737 C C . LYS A 1 86 ? 1.893 11.055 12.389 1.00 87.38 86 LYS A C 1
ATOM 739 O O . LYS A 1 86 ? 0.752 11.492 12.453 1.00 87.38 86 LYS A O 1
ATOM 744 N N . GLY A 1 87 ? 2.488 10.486 13.435 1.00 79.62 87 GLY A N 1
ATOM 745 C CA . GLY A 1 87 ? 1.821 10.308 14.732 1.00 79.62 87 GLY A CA 1
ATOM 746 C C . GLY A 1 87 ? 0.798 9.167 14.772 1.00 79.62 87 GLY A C 1
ATOM 747 O O . GLY A 1 87 ? 0.382 8.778 15.856 1.00 79.62 87 GLY A O 1
ATOM 748 N N . ARG A 1 88 ? 0.457 8.557 13.629 1.00 72.19 88 ARG A N 1
ATOM 749 C CA . ARG A 1 88 ? -0.264 7.281 13.576 1.00 72.19 88 ARG A CA 1
ATOM 750 C C . ARG A 1 88 ? 0.754 6.146 13.679 1.00 72.19 88 ARG A C 1
ATOM 752 O O . ARG A 1 88 ? 1.161 5.564 12.674 1.00 72.19 88 ARG A O 1
ATOM 759 N N . TRP A 1 89 ? 1.231 5.890 14.894 1.00 57.41 89 TRP A N 1
ATOM 760 C CA . TRP A 1 89 ? 1.996 4.678 15.189 1.00 57.41 89 TRP A CA 1
ATOM 761 C C . TRP A 1 89 ? 1.040 3.536 15.554 1.00 57.41 89 TRP A C 1
ATOM 763 O O . TRP A 1 89 ? 0.042 3.761 16.234 1.00 57.41 89 TRP A O 1
ATOM 773 N N . PHE A 1 90 ? 1.360 2.342 15.049 1.00 50.53 90 PHE A N 1
ATOM 774 C CA . PHE A 1 90 ? 0.946 1.072 15.644 1.00 50.53 90 PHE A CA 1
ATOM 775 C C . PHE A 1 90 ? 1.879 0.777 16.814 1.00 50.53 90 PHE A C 1
ATOM 777 O O . PHE A 1 90 ? 3.093 1.059 16.634 1.00 50.53 90 PHE A O 1
#

pLDDT: mean 86.87, std 11.34, range [50.53, 97.75]

Organism: NCBI:txid2738884

Secondary structure (DSSP, 8-state):
-GGG---S-TT-----HHHHHHH-S--TTSSS-HHHHHHHHHHTT-------S-----PPPP-S---HHHHHHHHHHHHHHHHHTTT---

InterPro domains:
  IPR029044 Nucleotide-diphospho-sugar transferases [G3DSA:3.90.550.10] (1-89)
  IPR029044 Nucleotide-diphospho-sugar transferases [SSF53448] (6-68)